Protein AF-A0A924ZMM8-F1 (afdb_monomer_lite)

Foldseek 3Di:
DVVVVVVVVVVVVVVVVVVCVVCPPVVVVVCVVCVVVVVVVVVVCPVVVVVVVVVVLVVVLLVLLPDLADDPVVLLVVLVSLVVNVVSCVVVVVCVPDPPDPVSVVLNVLSVLLVVLVVLLVVLVVVLPPPPDDPVVSVVSVVVSVVSVVVNVVSRVVSSVCSVVVSPD

Structure (mmCIF, N/CA/C/O backbone):
data_AF-A0A924ZMM8-F1
#
_entry.id   AF-A0A924ZMM8-F1
#
loop_
_atom_site.group_PDB
_atom_site.id
_atom_site.type_symbol
_atom_site.label_atom_id
_atom_site.label_alt_id
_atom_site.label_comp_id
_atom_site.label_asym_id
_atom_site.label_entity_id
_atom_site.label_seq_id
_atom_site.pdbx_PDB_ins_code
_atom_site.Cartn_x
_atom_site.Cartn_y
_atom_site.Cartn_z
_atom_site.occupancy
_atom_site.B_iso_or_equiv
_atom_site.auth_seq_id
_atom_site.auth_comp_id
_atom_site.auth_asym_id
_atom_site.auth_atom_id
_atom_site.pdbx_PDB_model_num
ATOM 1 N N . ILE A 1 1 ? 51.280 1.801 23.797 1.00 56.69 1 ILE A N 1
ATOM 2 C CA . ILE A 1 1 ? 49.924 1.900 23.185 1.00 56.69 1 ILE A CA 1
ATOM 3 C C . ILE A 1 1 ? 49.983 2.231 21.682 1.00 56.69 1 ILE A C 1
ATOM 5 O O . ILE A 1 1 ? 49.372 1.510 20.898 1.00 56.69 1 ILE A O 1
ATOM 9 N N . GLN A 1 2 ? 50.767 3.227 21.239 1.00 58.94 2 GLN A N 1
ATOM 10 C CA . GLN A 1 2 ? 50.905 3.587 19.809 1.00 58.94 2 GLN A CA 1
ATOM 11 C C . GLN A 1 2 ? 51.400 2.441 18.897 1.00 58.94 2 GLN A C 1
ATOM 13 O O . GLN A 1 2 ? 50.917 2.297 17.775 1.00 58.94 2 GLN A O 1
ATOM 18 N N . SER A 1 3 ? 52.296 1.569 19.378 1.00 68.38 3 SER A N 1
ATOM 19 C CA . SER A 1 3 ? 52.819 0.443 18.582 1.00 68.38 3 SER A CA 1
ATOM 20 C C . SER A 1 3 ? 51.770 -0.635 18.278 1.00 68.38 3 SER A C 1
ATOM 22 O O . SER A 1 3 ? 51.784 -1.216 17.194 1.00 68.38 3 SER A O 1
ATOM 24 N N . TYR A 1 4 ? 50.830 -0.875 19.197 1.00 74.94 4 TYR A N 1
ATOM 25 C CA . TYR A 1 4 ? 49.756 -1.858 19.033 1.00 74.94 4 TYR A CA 1
ATOM 26 C C . TYR A 1 4 ? 48.690 -1.369 18.045 1.00 74.94 4 TYR A C 1
ATOM 28 O O . TYR A 1 4 ? 48.324 -2.095 17.123 1.00 74.94 4 TYR A O 1
ATOM 36 N N . SER A 1 5 ? 48.280 -0.100 18.160 1.00 73.88 5 SER A N 1
ATOM 37 C CA . SER A 1 5 ? 47.365 0.548 17.206 1.00 73.88 5 SER A CA 1
ATOM 38 C C . SER A 1 5 ? 47.931 0.546 15.777 1.00 73.88 5 SER A C 1
ATOM 40 O O . SER A 1 5 ? 47.228 0.225 14.819 1.00 73.88 5 SER A O 1
ATOM 42 N N . CYS A 1 6 ? 49.235 0.801 15.626 1.00 82.50 6 CYS A N 1
ATOM 43 C CA . CYS A 1 6 ? 49.898 0.776 14.323 1.00 82.50 6 CYS A CA 1
ATOM 44 C C . CYS A 1 6 ? 49.964 -0.644 13.718 1.00 82.50 6 CYS A C 1
ATOM 46 O O . CYS A 1 6 ? 49.761 -0.819 12.515 1.00 82.50 6 CYS A O 1
ATOM 48 N N . ARG A 1 7 ? 50.169 -1.683 14.545 1.00 84.44 7 ARG A N 1
ATOM 49 C CA . ARG A 1 7 ? 50.099 -3.090 14.098 1.00 84.44 7 ARG A CA 1
ATOM 50 C C . ARG A 1 7 ? 48.685 -3.495 13.676 1.00 84.44 7 ARG A C 1
ATOM 52 O O . ARG A 1 7 ? 48.546 -4.170 12.659 1.00 84.44 7 ARG A O 1
ATOM 59 N N . LEU A 1 8 ? 47.657 -3.060 14.409 1.00 81.56 8 LEU A N 1
ATOM 60 C CA . LEU A 1 8 ? 46.257 -3.315 14.055 1.00 81.56 8 LEU A CA 1
ATOM 61 C C . LEU A 1 8 ? 45.886 -2.674 12.714 1.00 81.56 8 LEU A C 1
ATOM 63 O O . LEU A 1 8 ? 45.370 -3.375 11.851 1.00 81.56 8 LEU A O 1
ATOM 67 N N . LYS A 1 9 ? 46.250 -1.405 12.487 1.00 86.06 9 LYS A N 1
ATOM 68 C CA . LYS A 1 9 ? 46.010 -0.727 11.199 1.00 86.06 9 LYS A CA 1
ATOM 69 C C . LYS A 1 9 ? 46.677 -1.440 10.021 1.00 86.06 9 LYS A C 1
ATOM 71 O O . LYS A 1 9 ? 46.053 -1.626 8.981 1.00 86.06 9 LYS A O 1
ATOM 76 N N . LYS A 1 10 ? 47.922 -1.903 10.192 1.00 85.94 10 LYS A N 1
ATOM 77 C CA . LYS A 1 10 ? 48.623 -2.680 9.154 1.00 85.94 10 LYS A CA 1
ATOM 78 C C . LYS A 1 10 ? 47.938 -4.018 8.864 1.00 85.94 10 LYS A C 1
ATOM 80 O O . LYS A 1 10 ? 47.900 -4.446 7.712 1.00 85.94 10 LYS A O 1
ATOM 85 N N . ARG A 1 11 ? 47.401 -4.684 9.892 1.00 86.00 11 ARG A N 1
ATOM 86 C CA . ARG A 1 11 ? 46.661 -5.944 9.737 1.00 86.00 11 ARG A CA 1
ATOM 87 C C . ARG A 1 11 ? 45.321 -5.722 9.039 1.00 86.00 11 ARG A C 1
ATOM 89 O O . ARG A 1 11 ? 45.008 -6.452 8.107 1.00 86.00 11 ARG A O 1
ATOM 96 N N . GLU A 1 12 ? 44.596 -4.678 9.423 1.00 85.31 12 GLU A N 1
ATOM 97 C CA . GLU A 1 12 ? 43.337 -4.276 8.795 1.00 85.31 12 GLU A CA 1
ATOM 98 C C . GLU A 1 12 ? 43.533 -3.926 7.313 1.00 85.31 12 GLU A C 1
ATOM 100 O O . GLU A 1 12 ? 42.799 -4.419 6.463 1.00 85.31 12 GLU A O 1
ATOM 105 N N . GLU A 1 13 ? 44.568 -3.157 6.958 1.00 87.06 13 GLU A N 1
ATOM 106 C CA . GLU A 1 13 ? 44.881 -2.866 5.552 1.00 87.06 13 GLU A CA 1
ATOM 107 C C . GLU A 1 13 ? 45.242 -4.114 4.746 1.00 87.06 13 GLU A C 1
ATOM 109 O O . GLU A 1 13 ? 44.874 -4.207 3.571 1.00 87.06 13 GLU A O 1
ATOM 114 N N . LYS A 1 14 ? 45.952 -5.068 5.357 1.00 85.75 14 LYS A N 1
ATOM 115 C CA . LYS A 1 14 ? 46.295 -6.338 4.714 1.00 85.75 14 LYS A CA 1
ATOM 116 C C . LYS A 1 14 ? 45.039 -7.164 4.448 1.00 85.75 14 LYS A C 1
ATOM 118 O O . LYS A 1 14 ? 44.806 -7.541 3.305 1.00 85.75 14 LYS A O 1
ATOM 123 N N . GLU A 1 15 ? 44.185 -7.347 5.451 1.00 80.06 15 GLU A N 1
ATOM 124 C CA . GLU A 1 15 ? 42.933 -8.095 5.292 1.00 80.06 15 GLU A CA 1
ATOM 125 C C . GLU A 1 15 ? 41.957 -7.396 4.342 1.00 80.06 15 GLU A C 1
ATOM 127 O O . GLU A 1 15 ? 41.280 -8.057 3.558 1.00 80.06 15 GLU A O 1
ATOM 132 N N . ARG A 1 16 ? 41.940 -6.059 4.310 1.00 77.62 16 ARG A N 1
ATOM 133 C CA . ARG A 1 16 ? 41.152 -5.295 3.336 1.00 77.62 16 ARG A CA 1
ATOM 134 C C . ARG A 1 16 ? 41.669 -5.511 1.912 1.00 77.62 16 ARG A C 1
ATOM 136 O O . ARG A 1 16 ? 40.873 -5.748 1.004 1.00 77.62 16 ARG A O 1
ATOM 143 N N . LYS A 1 17 ? 42.990 -5.472 1.699 1.00 77.25 17 LYS A N 1
ATOM 144 C CA . LYS A 1 17 ? 43.613 -5.790 0.400 1.00 77.25 17 LYS A CA 1
ATOM 145 C C . LYS A 1 17 ? 43.343 -7.236 -0.014 1.00 77.25 17 LYS A C 1
ATOM 147 O O . LYS A 1 17 ? 43.041 -7.462 -1.183 1.00 77.25 17 LYS A O 1
ATOM 152 N N . ASP A 1 18 ? 43.370 -8.180 0.920 1.00 74.12 18 ASP A N 1
ATOM 153 C CA . ASP A 1 18 ? 43.082 -9.594 0.662 1.00 74.12 18 ASP A CA 1
ATOM 154 C C . ASP A 1 18 ? 41.594 -9.830 0.349 1.00 74.12 18 ASP A C 1
ATOM 156 O O . ASP A 1 18 ? 41.251 -10.504 -0.624 1.00 74.12 18 ASP A O 1
ATOM 160 N N . PHE A 1 19 ? 40.683 -9.178 1.076 1.00 70.88 19 PHE A N 1
ATOM 161 C CA . PHE A 1 19 ? 39.250 -9.200 0.784 1.00 70.88 19 PHE A CA 1
ATOM 162 C C . PHE A 1 19 ? 38.962 -8.657 -0.620 1.00 70.88 19 PHE A C 1
ATOM 164 O O . PHE A 1 19 ? 38.242 -9.291 -1.399 1.00 70.88 19 PHE A O 1
ATOM 171 N N . PHE A 1 20 ? 39.567 -7.522 -0.988 1.00 61.00 20 PHE A N 1
ATOM 172 C CA . PHE A 1 20 ? 39.427 -6.945 -2.325 1.00 61.00 20 PHE A CA 1
ATOM 173 C C . PHE A 1 20 ? 40.190 -7.727 -3.405 1.00 61.00 20 PHE A C 1
ATOM 175 O O . PHE A 1 20 ? 39.753 -7.745 -4.551 1.00 61.00 20 PHE A O 1
ATOM 182 N N . SER A 1 21 ? 41.267 -8.451 -3.101 1.00 64.69 21 SER A N 1
ATOM 183 C CA . SER A 1 21 ? 41.952 -9.287 -4.100 1.00 64.69 21 SER A CA 1
ATOM 184 C C . SER A 1 21 ? 41.118 -10.524 -4.474 1.00 64.69 21 SER A C 1
ATOM 186 O O . SER A 1 21 ? 41.016 -10.871 -5.659 1.00 64.69 21 SER A O 1
ATOM 188 N N . ILE A 1 22 ? 40.427 -11.117 -3.493 1.00 63.00 22 ILE A N 1
ATOM 189 C CA . ILE A 1 22 ? 39.512 -12.257 -3.662 1.00 63.00 22 ILE A CA 1
ATOM 190 C C . ILE A 1 22 ? 38.206 -11.824 -4.345 1.00 63.00 22 ILE A C 1
ATOM 192 O O . ILE A 1 22 ? 37.723 -12.498 -5.267 1.00 63.00 22 ILE A O 1
ATOM 196 N N . THR A 1 23 ? 37.636 -10.689 -3.930 1.00 60.16 23 THR A N 1
ATOM 197 C CA . THR A 1 23 ? 36.350 -10.199 -4.450 1.00 60.16 23 THR A CA 1
ATOM 198 C C . THR A 1 23 ? 36.453 -9.500 -5.797 1.00 60.16 23 THR A C 1
ATOM 200 O O . THR A 1 23 ? 35.436 -9.418 -6.468 1.00 60.16 23 THR A O 1
ATOM 203 N N . ASN A 1 24 ? 37.618 -9.045 -6.266 1.00 68.25 24 ASN A N 1
ATOM 204 C CA . ASN A 1 24 ? 37.654 -8.229 -7.486 1.00 68.25 24 ASN A CA 1
ATOM 205 C C . ASN A 1 24 ? 37.896 -9.069 -8.755 1.00 68.25 24 ASN A C 1
ATOM 207 O O . ASN A 1 24 ? 37.100 -9.019 -9.683 1.00 68.25 24 ASN A O 1
ATOM 211 N N . LYS A 1 25 ? 38.893 -9.965 -8.826 1.00 68.19 25 LYS A N 1
ATOM 212 C CA . LYS A 1 25 ? 39.188 -10.668 -10.102 1.00 68.19 25 LYS A CA 1
ATOM 213 C C . LYS A 1 25 ? 38.227 -11.816 -10.428 1.00 68.19 25 LYS A C 1
ATOM 215 O O . LYS A 1 25 ? 37.728 -11.910 -11.553 1.00 68.19 25 LYS A O 1
ATOM 220 N N . ARG A 1 26 ? 37.941 -12.699 -9.465 1.00 72.00 26 ARG A N 1
ATOM 221 C CA . ARG A 1 26 ? 37.080 -13.879 -9.689 1.00 72.00 26 ARG A CA 1
ATOM 222 C C . ARG A 1 26 ? 35.616 -13.481 -9.869 1.00 72.00 26 ARG A C 1
ATOM 224 O O . ARG A 1 26 ? 34.935 -14.030 -10.734 1.00 72.00 26 ARG A O 1
ATOM 231 N N . PHE A 1 27 ? 35.145 -12.515 -9.084 1.00 68.75 27 PHE A N 1
ATOM 232 C CA . PHE A 1 27 ? 33.798 -11.965 -9.202 1.00 68.75 27 PHE A CA 1
ATOM 233 C C . PHE A 1 27 ? 33.628 -11.168 -10.496 1.00 68.75 27 PHE A C 1
ATOM 235 O O . PHE A 1 27 ? 32.670 -11.439 -11.213 1.00 68.75 27 PHE A O 1
ATOM 242 N N . ILE A 1 28 ? 34.576 -10.289 -10.868 1.00 69.19 28 ILE A N 1
ATOM 243 C CA . ILE A 1 28 ? 34.533 -9.590 -12.166 1.00 69.19 28 ILE A CA 1
ATOM 244 C C . ILE A 1 28 ? 34.539 -10.597 -13.312 1.00 69.19 28 ILE A C 1
ATOM 246 O O . ILE A 1 28 ? 33.770 -10.434 -14.253 1.00 69.19 28 ILE A O 1
ATOM 250 N N . LYS A 1 29 ? 35.350 -11.663 -13.251 1.00 75.56 29 LYS A N 1
ATOM 251 C CA . LYS A 1 29 ? 35.351 -12.711 -14.285 1.00 75.56 29 LYS A CA 1
ATOM 252 C C . LYS A 1 29 ? 33.987 -13.403 -14.383 1.00 75.56 29 LYS A C 1
ATOM 254 O O . LYS A 1 29 ? 33.467 -13.549 -15.487 1.00 75.56 29 LYS A O 1
ATOM 259 N N . LYS A 1 30 ? 33.366 -13.753 -13.249 1.00 76.31 30 LYS A N 1
ATOM 260 C CA . LYS A 1 30 ? 31.997 -14.304 -13.212 1.00 76.31 30 LYS A CA 1
ATOM 261 C C . LYS A 1 30 ? 30.962 -13.308 -13.754 1.00 76.31 30 LYS A C 1
ATOM 263 O O . LYS A 1 30 ? 30.107 -13.698 -14.542 1.00 76.31 30 LYS A O 1
ATOM 268 N N . LEU A 1 31 ? 31.057 -12.029 -13.394 1.00 70.56 31 LEU A N 1
ATOM 269 C CA . LEU A 1 31 ? 30.191 -10.958 -13.893 1.00 70.56 31 LEU A CA 1
ATOM 270 C C . LEU A 1 31 ? 30.340 -10.774 -15.402 1.00 70.56 31 LEU A C 1
ATOM 272 O O . LEU A 1 31 ? 29.339 -10.801 -16.108 1.00 70.56 31 LEU A O 1
ATOM 276 N N . LYS A 1 32 ? 31.572 -10.679 -15.913 1.00 72.88 32 LYS A N 1
ATOM 277 C CA . LYS A 1 32 ? 31.870 -10.580 -17.348 1.00 72.88 32 LYS A CA 1
ATOM 278 C C . LYS A 1 32 ? 31.372 -11.798 -18.125 1.00 72.88 32 LYS A C 1
ATOM 280 O O . LYS A 1 32 ? 30.893 -11.633 -19.235 1.00 72.88 32 LYS A O 1
ATOM 285 N N . GLN A 1 33 ? 31.414 -13.000 -17.547 1.00 81.75 33 GLN A N 1
ATOM 286 C CA . GLN A 1 33 ? 30.840 -14.203 -18.168 1.00 81.75 33 GLN A CA 1
ATOM 287 C C . GLN A 1 33 ? 29.305 -14.198 -18.180 1.00 81.75 33 GLN A C 1
ATOM 289 O O . GLN A 1 33 ? 28.688 -14.665 -19.135 1.00 81.75 33 GLN A O 1
ATOM 294 N N . LYS A 1 34 ? 28.667 -13.673 -17.128 1.00 78.19 34 LYS A N 1
ATOM 295 C CA . LYS A 1 34 ? 27.200 -13.579 -17.040 1.00 78.19 34 LYS A CA 1
ATOM 296 C C . LYS A 1 34 ? 26.637 -12.382 -17.814 1.00 78.19 34 LYS A C 1
ATOM 298 O O . LYS A 1 34 ? 25.485 -12.428 -18.237 1.00 78.19 34 LYS A O 1
ATOM 303 N N . TYR A 1 35 ? 27.437 -11.347 -18.050 1.00 75.75 35 TYR A N 1
ATOM 304 C CA . TYR A 1 35 ? 27.034 -10.116 -18.726 1.00 75.75 35 TYR A CA 1
ATOM 305 C C . TYR A 1 35 ? 26.469 -10.343 -20.144 1.00 75.75 35 TYR A C 1
ATOM 307 O O . TYR A 1 35 ? 25.378 -9.842 -20.405 1.00 75.75 35 TYR A O 1
ATOM 315 N N . PRO A 1 36 ? 27.074 -11.157 -21.037 1.00 77.00 36 PRO A N 1
ATOM 316 C CA . PRO A 1 36 ? 26.493 -11.480 -22.343 1.00 77.00 36 PRO A CA 1
ATOM 317 C C . PRO A 1 36 ? 25.129 -12.162 -22.246 1.00 77.00 36 PRO A C 1
ATOM 319 O O . PRO A 1 36 ? 24.241 -11.880 -23.046 1.00 77.00 36 PRO A O 1
ATOM 322 N N . ILE A 1 37 ? 24.940 -13.038 -21.252 1.00 79.56 37 ILE A N 1
ATOM 323 C CA . ILE A 1 37 ? 23.668 -13.730 -21.012 1.00 79.56 37 ILE A CA 1
ATOM 324 C C . ILE A 1 37 ? 22.608 -12.701 -20.611 1.00 79.56 37 ILE A C 1
ATOM 326 O O . ILE A 1 37 ? 21.541 -12.646 -21.223 1.00 79.56 37 ILE A O 1
ATOM 330 N N . ILE A 1 38 ? 22.933 -11.834 -19.650 1.00 73.06 38 ILE A N 1
ATOM 331 C CA . ILE A 1 38 ? 22.060 -10.752 -19.180 1.00 73.06 38 ILE A CA 1
ATOM 332 C C . ILE A 1 38 ? 21.725 -9.792 -20.331 1.00 73.06 38 ILE A C 1
ATOM 334 O O . ILE A 1 38 ? 20.550 -9.550 -20.588 1.00 73.06 38 ILE A O 1
ATOM 338 N N . ILE A 1 39 ? 22.717 -9.322 -21.095 1.00 70.62 39 ILE A N 1
ATOM 339 C CA . ILE A 1 39 ? 22.528 -8.471 -22.283 1.00 70.62 39 ILE A CA 1
ATOM 340 C C . ILE A 1 39 ? 21.640 -9.161 -23.316 1.00 70.62 39 ILE A C 1
ATOM 342 O O . ILE A 1 39 ? 20.787 -8.507 -23.906 1.00 70.62 39 ILE A O 1
ATOM 346 N N . ARG A 1 40 ? 21.792 -10.470 -23.547 1.00 70.81 40 ARG A N 1
ATOM 347 C CA . ARG A 1 40 ? 20.954 -11.215 -24.496 1.00 70.81 40 ARG A CA 1
ATOM 348 C C . ARG A 1 40 ? 19.507 -11.280 -24.018 1.00 70.81 40 ARG A C 1
ATOM 350 O O . ARG A 1 40 ? 18.613 -11.092 -24.837 1.00 70.81 40 ARG A O 1
ATOM 357 N N . PHE A 1 41 ? 19.2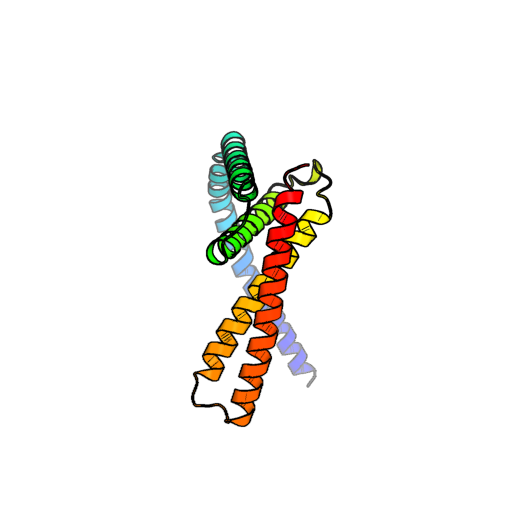67 -11.480 -22.720 1.00 64.38 41 PHE A N 1
ATOM 358 C CA . PHE A 1 41 ? 17.928 -11.413 -22.121 1.00 64.38 41 PHE A CA 1
ATOM 359 C C . PHE A 1 41 ? 17.330 -10.002 -22.193 1.00 64.38 41 PHE A C 1
ATOM 361 O O . PHE A 1 41 ? 16.177 -9.845 -22.602 1.00 64.38 41 PHE A O 1
ATOM 368 N N . LEU A 1 42 ? 18.123 -8.973 -21.893 1.00 62.12 42 LEU A N 1
ATOM 369 C CA . LEU A 1 42 ? 17.717 -7.572 -22.005 1.00 62.12 42 LEU A CA 1
ATOM 370 C C . LEU A 1 42 ? 17.407 -7.199 -23.466 1.00 62.12 42 LEU A C 1
ATOM 372 O O . LEU A 1 42 ? 16.325 -6.691 -23.739 1.00 62.12 42 LEU A O 1
ATOM 376 N N . LYS A 1 43 ? 18.254 -7.585 -24.431 1.00 64.50 43 LYS A N 1
ATOM 377 C CA . LYS A 1 43 ? 18.010 -7.434 -25.882 1.00 64.50 43 LYS A CA 1
ATOM 378 C C . LYS A 1 43 ? 16.778 -8.214 -26.361 1.00 64.50 43 LYS A C 1
ATOM 380 O O . LYS A 1 43 ? 16.063 -7.748 -27.248 1.00 64.50 43 LYS A O 1
ATOM 385 N N . LYS A 1 44 ? 16.485 -9.388 -25.778 1.00 60.81 44 LYS A N 1
ATOM 386 C CA . LYS A 1 44 ? 15.266 -10.178 -26.079 1.00 60.81 44 LYS A CA 1
ATOM 387 C C . LYS A 1 44 ? 13.991 -9.450 -25.641 1.00 60.81 44 LYS A C 1
ATOM 389 O O . LYS A 1 44 ? 12.904 -9.718 -26.172 1.00 60.81 44 LYS A O 1
ATOM 394 N N . THR A 1 45 ? 14.118 -8.500 -24.721 1.00 60.44 45 THR A N 1
ATOM 395 C CA . THR A 1 45 ? 13.063 -7.567 -24.331 1.00 60.44 45 THR A CA 1
ATOM 396 C C . THR A 1 45 ? 12.989 -6.455 -25.378 1.00 60.44 45 THR A C 1
ATOM 398 O O . THR A 1 45 ? 13.356 -5.314 -25.141 1.00 60.44 45 THR A O 1
ATOM 401 N N . ARG A 1 46 ? 12.539 -6.808 -26.594 1.00 62.56 46 ARG A N 1
ATOM 402 C CA . ARG A 1 46 ? 12.322 -5.846 -27.690 1.00 62.56 46 ARG A CA 1
ATOM 403 C C . ARG A 1 46 ? 11.490 -4.665 -27.176 1.00 62.56 46 ARG A C 1
ATOM 405 O O . ARG A 1 46 ? 10.516 -4.898 -26.460 1.00 62.56 46 ARG A O 1
ATOM 412 N N . ALA A 1 47 ? 11.770 -3.443 -27.632 1.00 67.06 47 ALA A N 1
ATOM 413 C CA . ALA A 1 47 ? 10.965 -2.250 -27.329 1.00 67.06 47 ALA A CA 1
ATOM 414 C C . ALA A 1 47 ? 9.450 -2.492 -27.526 1.00 67.06 47 ALA A C 1
ATOM 416 O O . ALA A 1 47 ? 8.631 -2.078 -26.716 1.00 67.06 47 ALA A O 1
ATOM 417 N N . LYS A 1 48 ? 9.063 -3.313 -28.517 1.00 70.06 48 LYS A N 1
ATOM 418 C CA . LYS A 1 48 ? 7.672 -3.757 -28.743 1.00 70.06 48 LYS A CA 1
ATOM 419 C C . LYS A 1 48 ? 7.051 -4.548 -27.575 1.00 70.06 48 LYS A C 1
ATOM 421 O O . LYS A 1 48 ? 5.833 -4.530 -27.410 1.00 70.06 48 LYS A O 1
ATOM 426 N N . LYS A 1 49 ? 7.829 -5.311 -26.800 1.00 73.50 49 LYS A N 1
ATOM 427 C CA . LYS A 1 49 ? 7.355 -5.995 -25.579 1.00 73.50 49 LYS A CA 1
ATOM 428 C C . LYS A 1 49 ? 7.233 -5.010 -24.414 1.00 73.50 49 LYS A C 1
ATOM 430 O O . LYS A 1 49 ? 6.215 -5.048 -23.731 1.00 73.50 49 LYS A O 1
ATOM 435 N N . ALA A 1 50 ? 8.201 -4.106 -24.252 1.00 70.50 50 ALA A N 1
ATOM 436 C CA . ALA A 1 50 ? 8.140 -3.037 -23.253 1.00 70.50 50 ALA A CA 1
ATOM 437 C C . ALA A 1 50 ? 6.925 -2.117 -23.485 1.00 70.50 50 ALA A C 1
ATOM 439 O O . ALA A 1 50 ? 6.099 -1.957 -22.592 1.00 70.50 50 ALA A O 1
ATOM 440 N N . ASN A 1 51 ? 6.712 -1.646 -24.717 1.00 72.75 51 ASN A N 1
ATOM 441 C CA . ASN A 1 51 ? 5.559 -0.815 -25.083 1.00 72.75 51 ASN A CA 1
ATOM 442 C C . ASN A 1 51 ? 4.224 -1.550 -24.906 1.00 72.75 51 ASN A C 1
ATOM 444 O O . ASN A 1 51 ? 3.251 -0.966 -24.438 1.00 72.75 51 ASN A O 1
ATOM 448 N N . ARG A 1 52 ? 4.160 -2.855 -25.215 1.00 80.50 52 ARG A N 1
ATOM 449 C CA . ARG A 1 52 ? 2.961 -3.667 -24.935 1.00 80.50 52 ARG A CA 1
ATOM 450 C C . ARG A 1 52 ? 2.660 -3.756 -23.440 1.00 80.50 52 ARG A C 1
ATOM 452 O O . ARG A 1 52 ? 1.497 -3.660 -23.057 1.00 80.50 52 ARG A O 1
ATOM 459 N N . TYR A 1 53 ? 3.686 -3.921 -22.612 1.00 77.88 53 TYR A N 1
ATOM 460 C CA . TYR A 1 53 ? 3.545 -3.932 -21.159 1.00 77.88 53 TYR A CA 1
ATOM 461 C C . TYR A 1 53 ? 3.088 -2.568 -20.620 1.00 77.88 53 TYR A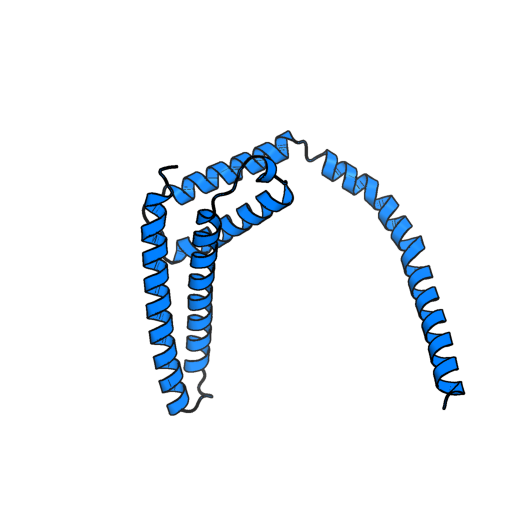 C 1
ATOM 463 O O . TYR A 1 53 ? 2.116 -2.512 -19.867 1.00 77.88 53 TYR A O 1
ATOM 471 N N . LEU A 1 54 ? 3.698 -1.470 -21.076 1.00 72.19 54 LEU A N 1
ATOM 472 C CA . LEU A 1 54 ? 3.289 -0.109 -20.711 1.00 72.19 54 LEU A CA 1
ATOM 473 C C . LEU A 1 54 ? 1.837 0.177 -21.122 1.00 72.19 54 LEU A C 1
ATOM 475 O O . LEU A 1 54 ? 1.043 0.628 -20.301 1.00 72.19 54 LEU A O 1
ATOM 479 N N . ASN A 1 55 ? 1.441 -0.190 -22.344 1.00 77.56 55 ASN A N 1
ATOM 480 C CA . ASN A 1 55 ? 0.059 -0.047 -22.811 1.00 77.56 55 ASN A CA 1
ATOM 481 C C . ASN A 1 55 ? -0.930 -0.871 -21.979 1.00 77.56 55 ASN A C 1
ATOM 483 O O . ASN A 1 55 ? -2.038 -0.406 -21.702 1.00 77.56 55 ASN A O 1
ATOM 487 N N . LYS A 1 56 ? -0.544 -2.083 -21.559 1.00 80.19 56 LYS A N 1
ATOM 488 C CA . LYS A 1 56 ? -1.356 -2.910 -20.660 1.00 80.19 56 LYS A CA 1
ATOM 489 C C . LYS A 1 56 ? -1.569 -2.204 -19.318 1.00 80.19 56 LYS A C 1
ATOM 491 O O . LYS A 1 56 ? -2.714 -2.074 -18.890 1.00 80.19 56 LYS A O 1
ATOM 496 N N . ILE A 1 57 ? -0.504 -1.679 -18.712 1.00 71.12 57 ILE A N 1
ATOM 497 C CA . ILE A 1 57 ? -0.577 -0.927 -17.450 1.00 71.12 57 ILE A CA 1
ATOM 498 C C . ILE A 1 57 ? -1.466 0.313 -17.590 1.00 71.12 57 ILE A C 1
ATOM 500 O O . ILE A 1 57 ? -2.324 0.551 -16.740 1.00 71.12 57 ILE A O 1
ATOM 504 N N . THR A 1 58 ? -1.311 1.086 -18.666 1.00 69.81 58 THR A N 1
ATOM 505 C CA . THR A 1 58 ? -2.121 2.289 -18.909 1.00 69.81 58 THR A CA 1
ATOM 506 C C . THR A 1 58 ? -3.606 1.950 -19.061 1.00 69.81 58 THR A C 1
ATOM 508 O O . THR A 1 58 ? -4.457 2.632 -18.486 1.00 69.81 58 THR A O 1
ATOM 511 N N . LYS A 1 59 ? -3.943 0.870 -19.778 1.00 74.94 59 LYS A N 1
ATOM 512 C CA . LYS A 1 59 ? -5.332 0.396 -19.911 1.00 74.94 59 LYS A CA 1
ATOM 513 C C . LYS A 1 59 ? -5.910 -0.070 -18.576 1.00 74.94 59 LYS A C 1
ATOM 515 O O . LYS A 1 59 ? -7.052 0.254 -18.258 1.00 74.94 59 LYS A O 1
ATOM 520 N N . GLU A 1 60 ? -5.132 -0.804 -17.786 1.00 72.50 60 GLU A N 1
ATOM 521 C CA . GLU A 1 60 ? -5.547 -1.232 -16.448 1.00 72.50 60 GLU A CA 1
ATOM 522 C C . GLU A 1 60 ? -5.785 -0.036 -15.524 1.00 72.50 60 GLU A C 1
ATOM 524 O O . GLU A 1 60 ? -6.792 -0.009 -14.819 1.00 72.50 60 GLU A O 1
ATOM 529 N N . LYS A 1 61 ? -4.929 0.990 -15.582 1.00 66.12 61 LYS A N 1
ATOM 530 C CA . LYS A 1 61 ? -5.117 2.242 -14.843 1.00 66.12 61 LYS A CA 1
ATOM 531 C C . LYS A 1 61 ? -6.446 2.915 -15.198 1.00 66.12 61 LYS A C 1
ATOM 533 O O . LYS A 1 61 ? -7.216 3.213 -14.288 1.00 66.12 61 LYS A O 1
ATOM 538 N N . LYS A 1 62 ? -6.743 3.094 -16.492 1.00 66.88 62 LYS A N 1
ATOM 539 C CA . LYS A 1 62 ? -8.010 3.695 -16.952 1.00 66.88 62 LYS A CA 1
ATOM 540 C C . LYS A 1 62 ? -9.231 2.923 -16.434 1.00 66.88 62 LYS A C 1
ATOM 542 O O . LYS A 1 62 ? -10.139 3.533 -15.888 1.00 66.88 62 LYS A O 1
ATOM 547 N N . LYS A 1 63 ? -9.205 1.584 -16.497 1.00 68.88 63 LYS A N 1
ATOM 548 C CA . LYS A 1 63 ? -10.289 0.716 -15.988 1.00 68.88 63 LYS A CA 1
ATOM 549 C C . LYS A 1 63 ? -10.526 0.810 -14.481 1.00 68.88 63 LYS A C 1
ATOM 551 O O . LYS A 1 63 ? -11.604 0.466 -14.004 1.00 68.88 63 LYS A O 1
ATOM 556 N N . ILE A 1 64 ? -9.492 1.137 -13.712 1.00 62.34 64 ILE A N 1
ATOM 557 C CA . ILE A 1 64 ? -9.609 1.231 -12.256 1.00 62.34 64 ILE A CA 1
ATOM 558 C C . ILE A 1 64 ? -10.129 2.611 -11.859 1.00 62.34 64 ILE A C 1
ATOM 560 O O . ILE A 1 64 ? -10.954 2.694 -10.958 1.00 62.34 64 ILE A O 1
ATOM 564 N N . ILE A 1 65 ? -9.676 3.654 -12.556 1.00 62.75 65 ILE A N 1
ATOM 565 C CA . ILE A 1 65 ? -10.099 5.042 -12.343 1.00 62.75 65 ILE A CA 1
ATOM 566 C C . ILE A 1 65 ? -11.553 5.264 -12.799 1.00 62.75 65 ILE A C 1
ATOM 568 O O . ILE A 1 65 ? -12.271 6.017 -12.161 1.00 62.75 65 ILE A O 1
ATOM 572 N N . SER A 1 66 ? -12.033 4.546 -13.821 1.00 61.06 66 SER A N 1
ATOM 573 C CA . SER A 1 66 ? -13.414 4.646 -14.325 1.00 61.06 66 SER A CA 1
ATOM 574 C C . SER A 1 66 ? -14.488 4.024 -13.413 1.00 61.06 66 SER A C 1
ATOM 576 O O . SER A 1 66 ? -15.583 3.720 -13.880 1.00 61.06 66 SER A O 1
ATOM 578 N N . LYS A 1 67 ? -14.177 3.722 -12.147 1.00 63.12 67 LYS A N 1
ATOM 579 C CA . LYS A 1 67 ? -15.149 3.188 -11.183 1.00 63.12 67 LYS A CA 1
ATOM 580 C C . LYS A 1 67 ? -15.588 4.304 -10.242 1.00 63.12 67 LYS A C 1
ATOM 582 O O . LYS A 1 67 ? -14.758 4.848 -9.526 1.00 63.12 67 LYS A O 1
ATOM 587 N N . ASN A 1 68 ? -16.894 4.564 -10.201 1.00 58.69 68 ASN A N 1
ATOM 588 C CA . ASN A 1 68 ? -17.506 5.697 -9.492 1.00 58.69 68 ASN A CA 1
ATOM 589 C C . ASN A 1 68 ? -17.240 5.733 -7.973 1.00 58.69 68 ASN A C 1
ATOM 591 O O . ASN A 1 68 ? -17.308 6.798 -7.377 1.00 58.69 68 ASN A O 1
ATOM 595 N N . ALA A 1 69 ? -16.930 4.594 -7.339 1.00 67.44 69 ALA A N 1
ATOM 596 C CA . ALA A 1 69 ? -16.498 4.537 -5.941 1.00 67.44 69 ALA A CA 1
ATOM 597 C C . ALA A 1 69 ? -15.722 3.242 -5.653 1.00 67.44 69 ALA A C 1
ATOM 599 O O . ALA A 1 69 ? -16.105 2.159 -6.117 1.00 67.44 69 ALA A O 1
ATOM 600 N N . PHE A 1 70 ? -14.656 3.311 -4.847 1.00 70.56 70 PHE A N 1
ATOM 601 C CA . PHE A 1 70 ? -13.979 2.103 -4.375 1.00 70.56 70 PHE A CA 1
ATOM 602 C C . PHE A 1 70 ? -14.631 1.563 -3.111 1.00 70.56 70 PHE A C 1
ATOM 604 O O . PHE A 1 70 ? -14.871 2.292 -2.153 1.00 70.56 70 PHE A O 1
ATOM 611 N N . LYS A 1 71 ? -14.798 0.239 -3.047 1.00 75.94 71 LYS A N 1
ATOM 612 C CA . LYS A 1 71 ? -15.005 -0.453 -1.767 1.00 75.94 71 LYS A CA 1
ATOM 613 C C . LYS A 1 71 ? -13.692 -0.474 -0.972 1.00 75.94 71 LYS A C 1
ATOM 615 O O . LYS A 1 71 ? -12.611 -0.568 -1.556 1.00 75.94 71 LYS A O 1
ATOM 620 N N . LYS A 1 72 ? -13.767 -0.529 0.362 1.00 70.75 72 LYS A N 1
ATOM 621 C CA . LYS A 1 72 ? -12.599 -0.580 1.274 1.00 70.75 72 LYS A CA 1
ATOM 622 C C . LYS A 1 72 ? -11.589 -1.691 0.910 1.00 70.75 72 LYS A C 1
ATOM 624 O O . LYS A 1 72 ? -10.384 -1.472 0.889 1.00 70.75 72 LYS A O 1
ATOM 629 N N . LYS A 1 73 ? -12.073 -2.864 0.474 1.00 72.31 73 LYS A N 1
ATOM 630 C CA . LYS A 1 73 ? -11.227 -3.974 -0.028 1.00 72.31 73 LYS A CA 1
ATOM 631 C C . LYS A 1 73 ? -10.508 -3.663 -1.354 1.00 72.31 73 LYS A C 1
ATOM 633 O O . LYS A 1 73 ? -9.443 -4.209 -1.626 1.00 72.31 73 LYS A O 1
ATOM 638 N N . GLN A 1 74 ? -11.089 -2.808 -2.191 1.00 75.44 74 GLN A N 1
ATOM 639 C CA . GLN A 1 74 ? -10.562 -2.452 -3.511 1.00 75.44 74 GLN A CA 1
ATOM 640 C C . GLN A 1 74 ? -9.525 -1.329 -3.428 1.00 75.44 74 GLN A C 1
ATOM 642 O O . GLN A 1 74 ? -8.592 -1.316 -4.228 1.00 75.44 74 GLN A O 1
ATOM 647 N N . ILE A 1 75 ? -9.635 -0.441 -2.436 1.00 77.75 75 ILE A N 1
ATOM 648 C CA . ILE A 1 75 ? -8.744 0.717 -2.290 1.00 77.75 75 ILE A CA 1
ATOM 649 C C . ILE A 1 75 ? -7.292 0.295 -1.984 1.00 77.75 75 ILE A C 1
ATOM 651 O O . ILE A 1 75 ? -6.342 0.863 -2.519 1.00 77.75 75 ILE A O 1
ATOM 655 N N . HIS A 1 76 ? -7.101 -0.796 -1.232 1.00 79.50 76 HIS A N 1
ATOM 656 C CA . HIS A 1 76 ? -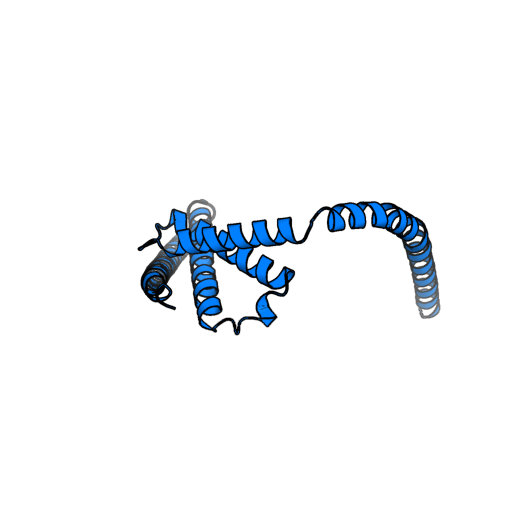5.773 -1.367 -0.987 1.00 79.50 76 HIS A CA 1
ATOM 657 C C . HIS A 1 76 ? -5.147 -1.953 -2.266 1.00 79.50 76 HIS A C 1
ATOM 659 O O . HIS A 1 76 ? -3.957 -1.770 -2.537 1.00 79.50 76 HIS A O 1
ATOM 665 N N . ALA A 1 77 ? -5.949 -2.635 -3.091 1.00 77.88 77 ALA A N 1
ATOM 666 C CA . ALA A 1 77 ? -5.499 -3.130 -4.390 1.00 77.88 77 ALA A CA 1
ATOM 667 C C . ALA A 1 77 ? -5.185 -1.972 -5.352 1.00 77.88 77 ALA A C 1
ATOM 669 O O . ALA A 1 77 ? -4.196 -2.035 -6.085 1.00 77.88 77 ALA A O 1
ATOM 670 N N . PHE A 1 78 ? -5.983 -0.902 -5.310 1.00 77.31 78 PHE A N 1
ATOM 671 C CA . PHE A 1 78 ? -5.752 0.314 -6.081 1.00 77.31 78 PHE A CA 1
ATOM 672 C C . PHE A 1 78 ? -4.430 0.984 -5.701 1.00 77.31 78 PHE A C 1
ATOM 674 O O . PHE A 1 78 ? -3.603 1.200 -6.586 1.00 77.31 78 PHE A O 1
ATOM 681 N N . ARG A 1 79 ? -4.165 1.192 -4.402 1.00 81.00 79 ARG A N 1
ATOM 682 C CA . ARG A 1 79 ? -2.878 1.714 -3.908 1.00 81.00 79 ARG A CA 1
ATOM 683 C C . ARG A 1 79 ? -1.698 0.906 -4.449 1.00 81.00 79 ARG A C 1
ATOM 685 O O . ARG A 1 79 ? -0.747 1.488 -4.967 1.00 81.00 79 ARG A O 1
ATOM 692 N N . LYS A 1 80 ? -1.748 -0.429 -4.352 1.00 81.19 80 LYS A N 1
ATOM 693 C CA . LYS A 1 80 ? -0.667 -1.299 -4.853 1.00 81.19 80 LYS A CA 1
ATOM 694 C C . LYS A 1 80 ? -0.417 -1.093 -6.344 1.00 81.19 80 LYS A C 1
ATOM 696 O O . LYS A 1 80 ? 0.726 -0.908 -6.755 1.00 81.19 80 LYS A O 1
ATOM 701 N N . ARG A 1 81 ? -1.480 -1.070 -7.149 1.00 75.44 81 ARG A N 1
ATOM 702 C CA . ARG A 1 81 ? -1.375 -0.850 -8.599 1.00 75.44 81 ARG A CA 1
ATOM 703 C C . ARG A 1 81 ? -0.856 0.550 -8.934 1.00 75.44 81 ARG A C 1
ATOM 705 O O . ARG A 1 81 ? -0.029 0.680 -9.833 1.00 75.44 81 ARG A O 1
ATOM 712 N N . LEU A 1 82 ? -1.271 1.572 -8.185 1.00 76.81 82 LEU A N 1
ATOM 713 C CA . LEU A 1 82 ? -0.768 2.937 -8.335 1.00 76.81 82 LEU A CA 1
ATOM 714 C C . LEU A 1 82 ? 0.735 3.019 -8.031 1.00 76.81 82 LEU A C 1
ATOM 716 O O . LEU A 1 82 ? 1.474 3.616 -8.810 1.00 76.81 82 LEU A O 1
ATOM 720 N N . LYS A 1 83 ? 1.208 2.364 -6.963 1.00 78.25 83 LYS A N 1
ATOM 721 C CA . LYS A 1 83 ? 2.644 2.293 -6.636 1.00 78.25 83 LYS A CA 1
ATOM 722 C C . LYS A 1 83 ? 3.446 1.574 -7.717 1.00 78.25 83 LYS A C 1
ATOM 724 O O . LYS A 1 83 ? 4.468 2.094 -8.151 1.00 78.25 83 LYS A O 1
ATOM 729 N N . VAL A 1 84 ? 2.955 0.438 -8.215 1.00 78.62 84 VAL A N 1
ATOM 730 C CA . VAL A 1 84 ? 3.583 -0.274 -9.343 1.00 78.62 84 VAL A CA 1
ATOM 731 C C . VAL A 1 84 ? 3.696 0.637 -10.566 1.00 78.62 84 VAL A C 1
ATOM 733 O O . VAL A 1 84 ? 4.756 0.703 -11.184 1.00 78.62 84 VAL A O 1
ATOM 736 N N . HIS A 1 85 ? 2.643 1.390 -10.890 1.00 72.50 85 HIS A N 1
ATOM 737 C CA . HIS A 1 85 ? 2.698 2.370 -11.970 1.00 72.50 85 HIS A CA 1
ATOM 738 C C . HIS A 1 85 ? 3.753 3.450 -11.699 1.00 72.50 85 HIS A C 1
ATOM 740 O O . HIS A 1 85 ? 4.569 3.702 -12.576 1.00 72.50 85 HIS A O 1
ATOM 746 N N . GLN A 1 86 ? 3.771 4.066 -10.511 1.00 72.69 86 GLN A N 1
ATOM 747 C CA . GLN A 1 86 ? 4.761 5.091 -10.149 1.00 72.69 86 GLN A CA 1
ATOM 748 C C . GLN A 1 86 ? 6.202 4.582 -10.291 1.00 72.69 86 GLN A C 1
ATOM 750 O O . GLN A 1 86 ? 7.045 5.288 -10.841 1.00 72.69 86 GLN A O 1
ATOM 755 N N . TYR A 1 87 ? 6.487 3.357 -9.840 1.00 74.56 87 TYR A N 1
ATOM 756 C CA . TYR A 1 87 ? 7.813 2.754 -9.991 1.00 74.56 87 TYR A CA 1
ATOM 757 C C . TYR A 1 87 ? 8.170 2.511 -11.453 1.00 74.56 87 TYR A C 1
ATOM 759 O O . TYR A 1 87 ? 9.260 2.881 -11.877 1.00 74.56 87 TYR A O 1
ATOM 767 N N . ASN A 1 88 ? 7.245 1.963 -12.244 1.00 70.44 88 ASN A N 1
ATOM 768 C CA . ASN A 1 88 ? 7.483 1.743 -13.668 1.00 70.44 88 ASN A CA 1
ATOM 769 C C . ASN A 1 88 ? 7.732 3.067 -14.405 1.00 70.44 88 ASN A C 1
ATOM 771 O O . ASN A 1 88 ? 8.648 3.143 -15.215 1.00 70.44 88 ASN A O 1
ATOM 775 N N . THR A 1 89 ? 6.979 4.126 -14.100 1.00 67.94 89 THR A N 1
ATOM 776 C CA . THR A 1 89 ? 7.203 5.445 -14.709 1.00 67.94 89 THR A CA 1
ATOM 777 C C . THR A 1 89 ? 8.592 6.000 -14.378 1.00 67.94 89 THR A C 1
ATOM 779 O O . THR A 1 89 ? 9.244 6.530 -15.272 1.00 67.94 89 THR A O 1
ATOM 782 N N . LYS A 1 90 ? 9.075 5.818 -13.137 1.00 69.25 90 LYS A N 1
ATOM 783 C CA . LYS A 1 90 ? 10.444 6.196 -12.741 1.00 69.25 90 LYS A CA 1
ATOM 784 C C . LYS A 1 90 ? 11.517 5.370 -13.460 1.00 69.25 90 LYS A C 1
ATOM 786 O O . LYS A 1 90 ? 12.511 5.928 -13.894 1.00 69.25 90 LYS A O 1
ATOM 791 N N . ILE A 1 91 ? 11.324 4.056 -13.584 1.00 70.31 91 ILE A N 1
ATOM 792 C CA . ILE A 1 91 ? 12.305 3.143 -14.201 1.00 70.31 91 ILE A CA 1
ATOM 793 C C . ILE A 1 91 ? 12.460 3.406 -15.702 1.00 70.31 91 ILE A C 1
ATOM 795 O O . ILE A 1 91 ? 13.567 3.336 -16.225 1.00 70.31 91 ILE A O 1
ATOM 799 N N . PHE A 1 92 ? 11.357 3.680 -16.400 1.00 65.62 92 PHE A N 1
ATOM 800 C CA . PHE A 1 92 ? 11.362 3.883 -17.851 1.00 65.62 92 PHE A CA 1
ATOM 801 C C . PHE A 1 92 ? 11.586 5.344 -18.270 1.00 65.62 92 PHE A C 1
ATOM 803 O O . PHE A 1 92 ? 11.437 5.644 -19.449 1.00 65.62 92 PHE A O 1
ATOM 810 N N . ASP A 1 93 ? 11.891 6.234 -17.319 1.00 63.66 93 ASP A N 1
ATOM 811 C CA . ASP A 1 93 ? 12.086 7.679 -17.513 1.00 63.66 93 ASP A CA 1
ATOM 812 C C . ASP A 1 93 ? 11.016 8.345 -18.405 1.00 63.66 93 ASP A C 1
ATOM 814 O O . ASP A 1 93 ? 11.247 9.307 -19.134 1.00 63.66 93 ASP A O 1
ATOM 818 N N . LEU A 1 94 ? 9.778 7.839 -18.323 1.00 59.16 94 LEU A N 1
ATOM 819 C CA . LEU A 1 94 ? 8.632 8.316 -19.112 1.00 59.16 94 LEU A CA 1
ATOM 820 C C . LEU A 1 94 ? 8.186 9.733 -18.695 1.00 59.16 94 LEU A C 1
ATOM 822 O O . LEU A 1 94 ? 7.242 10.288 -19.258 1.00 59.16 94 LEU A O 1
ATOM 826 N N . ASN A 1 95 ? 8.849 10.311 -17.691 1.00 51.81 95 ASN A N 1
ATOM 827 C CA . ASN A 1 95 ? 8.570 11.626 -17.130 1.00 51.81 95 ASN A CA 1
ATOM 828 C C . ASN A 1 95 ? 9.150 12.779 -17.950 1.00 51.81 95 ASN A C 1
ATOM 830 O O . ASN A 1 95 ? 8.712 13.907 -17.743 1.00 51.81 95 ASN A O 1
ATOM 834 N N . GLN A 1 96 ? 10.045 12.529 -18.913 1.00 50.25 96 GLN A N 1
ATOM 835 C CA . GLN A 1 96 ? 10.502 13.603 -19.806 1.00 50.25 96 GLN A CA 1
ATOM 836 C C . GLN A 1 96 ? 9.369 14.164 -20.689 1.00 50.25 96 GLN A C 1
ATOM 838 O O . GLN A 1 96 ? 9.470 15.286 -21.169 1.00 50.25 96 GLN A O 1
ATOM 843 N N . GLN A 1 97 ? 8.258 13.433 -20.863 1.00 46.22 97 GLN A N 1
ATOM 844 C CA . GLN A 1 97 ? 7.138 13.857 -21.718 1.00 46.22 97 GLN A CA 1
ATOM 845 C C . GLN A 1 97 ? 5.894 14.348 -20.973 1.00 46.22 97 GLN A C 1
ATOM 847 O O . GLN A 1 97 ? 4.947 14.801 -21.609 1.00 46.22 97 GLN A O 1
ATOM 852 N N . SER A 1 98 ? 5.845 14.297 -19.641 1.00 45.22 98 SER A N 1
ATOM 853 C CA . SER A 1 98 ? 4.701 14.872 -18.931 1.00 45.22 98 SER A CA 1
ATOM 854 C C . SER A 1 98 ? 5.148 15.544 -17.649 1.00 45.22 98 SER A C 1
ATOM 856 O O . SER A 1 98 ? 5.632 14.889 -16.729 1.00 45.22 98 SER A O 1
ATOM 858 N N . LYS A 1 99 ? 4.935 16.863 -17.586 1.00 44.97 99 LYS A N 1
ATOM 859 C CA . LYS A 1 99 ? 4.801 17.620 -16.340 1.00 44.97 99 LYS A CA 1
ATOM 860 C C . LYS A 1 99 ? 3.723 16.916 -15.508 1.00 44.97 99 LYS A C 1
ATOM 862 O O . LYS A 1 99 ? 2.533 17.175 -15.670 1.00 44.97 99 LYS A O 1
ATOM 867 N N . LEU A 1 100 ? 4.105 15.914 -14.717 1.00 47.28 100 LEU A N 1
ATOM 868 C CA . LEU A 1 100 ? 3.163 15.140 -13.922 1.00 47.28 100 LEU A CA 1
ATOM 869 C C . LEU A 1 100 ? 2.700 16.017 -12.765 1.00 47.28 100 LEU A C 1
ATOM 871 O O . LEU A 1 100 ? 3.381 16.165 -11.758 1.00 47.28 100 LEU A O 1
ATOM 875 N N . VAL A 1 101 ? 1.528 16.595 -13.005 1.00 48.56 101 VAL A N 1
ATOM 876 C CA . VAL A 1 101 ? 0.697 17.441 -12.155 1.00 48.56 101 VAL A CA 1
ATOM 877 C C . VAL A 1 101 ? 0.816 17.082 -10.658 1.00 48.56 101 VAL A C 1
ATOM 879 O O . VAL A 1 101 ? 0.668 15.900 -10.314 1.00 48.56 101 VAL A O 1
ATOM 882 N N . PRO A 1 102 ? 1.022 18.078 -9.768 1.00 49.66 102 PRO A N 1
ATOM 883 C CA . PRO A 1 102 ? 1.070 17.930 -8.305 1.00 49.66 102 PRO A CA 1
ATOM 884 C C . PRO A 1 102 ? -0.044 17.050 -7.709 1.00 49.66 102 PRO A C 1
ATOM 886 O O . PRO A 1 102 ? 0.181 16.314 -6.753 1.00 49.66 102 PRO A O 1
ATOM 889 N N . GLU A 1 103 ? -1.218 17.024 -8.336 1.00 49.94 103 GLU A N 1
ATOM 890 C CA . GLU A 1 103 ? -2.397 16.246 -7.930 1.00 49.94 103 GLU A CA 1
ATOM 891 C C . GLU A 1 103 ? -2.170 14.722 -7.847 1.00 49.94 103 GLU A C 1
ATOM 893 O O . GLU A 1 103 ? -2.761 14.039 -7.006 1.00 49.94 103 GLU A O 1
ATOM 898 N N . LYS A 1 104 ? -1.273 14.147 -8.669 1.00 54.75 104 LYS A N 1
ATOM 899 C CA . LYS A 1 104 ? -0.944 12.703 -8.599 1.00 54.75 104 LYS A CA 1
ATOM 900 C C . LYS A 1 104 ? -0.138 12.333 -7.356 1.00 54.75 104 LYS A C 1
ATOM 902 O O . LYS A 1 104 ? -0.173 11.169 -6.939 1.00 54.75 104 LYS A O 1
ATOM 907 N N . ILE A 1 105 ? 0.603 13.289 -6.802 1.00 57.38 105 ILE A N 1
ATOM 908 C CA . ILE A 1 105 ? 1.351 13.127 -5.553 1.00 57.38 105 ILE A CA 1
ATOM 909 C C . ILE A 1 105 ? 0.336 13.104 -4.402 1.00 57.38 105 ILE A C 1
ATOM 911 O O . ILE A 1 105 ? 0.316 12.154 -3.621 1.00 57.38 105 ILE A O 1
ATOM 915 N N . THR A 1 106 ? -0.640 14.014 -4.434 1.00 70.31 106 THR A N 1
ATOM 916 C CA . THR A 1 106 ? -1.697 14.148 -3.424 1.00 70.31 106 THR A CA 1
ATOM 917 C C . THR A 1 106 ? -2.536 12.876 -3.236 1.00 70.31 106 THR A C 1
ATOM 919 O O . THR A 1 106 ? -2.702 12.414 -2.108 1.00 70.31 106 THR A O 1
ATOM 922 N N . LEU A 1 107 ? -3.016 12.238 -4.313 1.00 74.50 107 LEU A N 1
ATOM 923 C CA . LEU A 1 107 ? -3.824 11.010 -4.189 1.00 74.50 107 LEU A CA 1
ATOM 924 C C . LEU A 1 107 ? -3.011 9.816 -3.660 1.00 74.50 107 LEU A C 1
ATOM 926 O O . LEU A 1 107 ? -3.508 9.003 -2.878 1.00 74.50 107 LEU A O 1
ATOM 930 N N . SER A 1 108 ? -1.756 9.691 -4.097 1.00 75.62 108 SER A N 1
ATOM 931 C CA . SER A 1 108 ? -0.849 8.639 -3.627 1.00 75.62 108 SER A CA 1
ATOM 932 C C . SER A 1 108 ? -0.581 8.757 -2.131 1.00 75.62 108 SER A C 1
ATOM 934 O O . SER A 1 108 ? -0.537 7.734 -1.446 1.00 75.62 108 SER A O 1
ATOM 936 N N . ASP A 1 109 ? -0.422 9.980 -1.640 1.00 81.12 109 ASP A N 1
ATOM 937 C CA . ASP A 1 109 ? -0.119 10.252 -0.239 1.00 81.12 109 ASP A CA 1
ATOM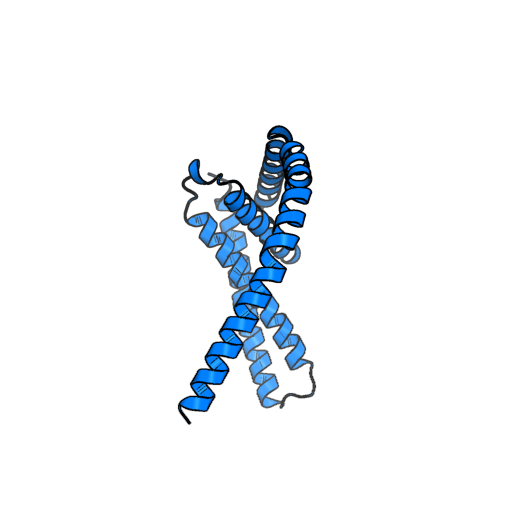 938 C C . ASP A 1 109 ? -1.361 10.083 0.641 1.00 81.12 109 ASP A C 1
ATOM 940 O O . ASP A 1 109 ? -1.275 9.462 1.696 1.00 81.12 109 ASP A O 1
ATOM 944 N N . MET A 1 110 ? -2.546 10.468 0.154 1.00 82.31 110 MET A N 1
ATOM 945 C CA . MET A 1 110 ? -3.817 10.168 0.830 1.00 82.31 110 MET A CA 1
ATOM 946 C C . MET A 1 110 ? -4.069 8.656 0.948 1.00 82.31 110 MET A C 1
ATOM 948 O O . MET A 1 110 ? -4.438 8.157 2.013 1.00 82.31 110 MET A O 1
ATOM 952 N N . LEU A 1 111 ? -3.824 7.888 -0.123 1.00 83.62 111 LEU A N 1
ATOM 953 C CA . LEU A 1 111 ? -3.855 6.416 -0.080 1.00 83.62 111 LEU A CA 1
ATOM 954 C C . LEU A 1 111 ? -2.753 5.842 0.824 1.00 83.62 111 LEU A C 1
ATOM 956 O O . LEU A 1 111 ? -2.912 4.750 1.383 1.00 83.62 111 LEU A O 1
ATOM 960 N N . GLY A 1 112 ? -1.632 6.562 0.909 1.00 85.94 112 GLY A N 1
ATOM 961 C CA . GLY A 1 112 ? -0.550 6.459 1.886 1.00 85.94 112 GLY A CA 1
ATOM 962 C C . GLY A 1 112 ? -1.088 6.356 3.307 1.00 85.94 112 GLY A C 1
ATOM 963 O O . GLY A 1 112 ? -1.145 5.278 3.905 1.00 85.94 112 GLY A O 1
ATOM 964 N N . GLU A 1 113 ? -1.575 7.495 3.765 1.00 88.00 113 GLU A N 1
ATOM 965 C CA . GLU A 1 113 ? -2.042 7.749 5.118 1.00 88.00 113 GLU A CA 1
ATOM 966 C C . GLU A 1 113 ? -3.250 6.887 5.505 1.00 88.00 113 GLU A C 1
ATOM 968 O O . GLU A 1 113 ? -3.319 6.361 6.619 1.00 88.00 113 GLU A O 1
ATOM 973 N N . TRP A 1 114 ? -4.180 6.665 4.569 1.00 90.12 114 TRP A N 1
ATOM 974 C CA . TRP A 1 114 ? -5.328 5.790 4.803 1.00 90.12 114 TRP A CA 1
ATOM 975 C C . TRP A 1 114 ? -4.899 4.361 5.177 1.00 90.12 114 TRP A C 1
ATOM 977 O O . TRP A 1 114 ? -5.440 3.763 6.109 1.00 90.12 114 TRP A O 1
ATOM 987 N N . HIS A 1 115 ? -3.913 3.803 4.467 1.00 88.31 115 HIS A N 1
ATOM 988 C CA . HIS A 1 115 ? -3.437 2.448 4.749 1.00 88.31 115 HIS A CA 1
ATOM 989 C C . HIS A 1 115 ? -2.705 2.371 6.086 1.00 88.31 115 HIS A C 1
ATOM 991 O O . HIS A 1 115 ? -2.862 1.381 6.797 1.00 88.31 115 HIS A O 1
ATOM 997 N N . ASP A 1 116 ? -1.927 3.398 6.421 1.00 90.38 116 ASP A N 1
ATOM 998 C CA . ASP A 1 116 ? -1.183 3.445 7.675 1.00 90.38 116 ASP A CA 1
ATOM 999 C C . ASP A 1 116 ? -2.161 3.447 8.858 1.00 90.38 116 ASP A C 1
ATOM 1001 O O . ASP A 1 116 ? -1.983 2.685 9.810 1.00 90.38 116 ASP A O 1
ATOM 1005 N N . CYS A 1 117 ? -3.281 4.173 8.741 1.00 88.75 117 CYS A N 1
ATOM 1006 C CA . CYS A 1 117 ? -4.378 4.101 9.709 1.00 88.75 117 CYS A CA 1
ATOM 1007 C C . CYS A 1 117 ? -4.941 2.673 9.844 1.00 88.75 117 CYS A C 1
ATOM 1009 O O . CYS A 1 117 ? -5.119 2.186 10.960 1.00 88.75 117 CYS A O 1
ATOM 1011 N N . GLU A 1 118 ? -5.191 1.966 8.736 1.00 89.44 118 GLU A N 1
ATOM 1012 C CA . GLU A 1 118 ? -5.684 0.576 8.768 1.00 89.44 118 GLU A CA 1
ATOM 1013 C C . GLU A 1 118 ? -4.685 -0.390 9.431 1.00 89.44 118 GLU A C 1
ATOM 1015 O O . GLU A 1 118 ? -5.087 -1.266 10.206 1.00 89.44 118 GLU A O 1
ATOM 1020 N N . VAL A 1 119 ? -3.383 -0.219 9.174 1.00 90.50 119 VAL A N 1
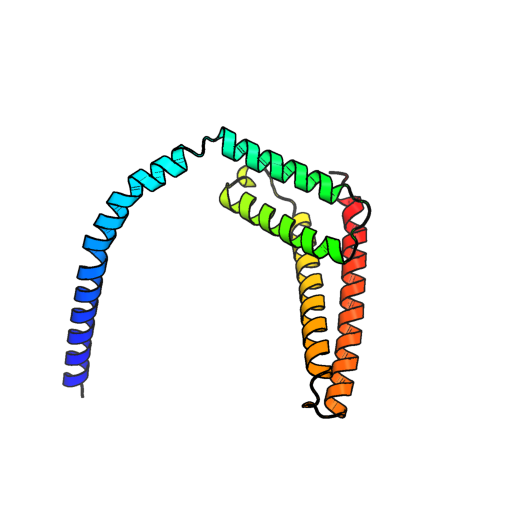ATOM 1021 C CA . VAL A 1 119 ? -2.319 -1.012 9.811 1.00 90.50 119 VAL A CA 1
ATOM 1022 C C . VAL A 1 119 ? -2.281 -0.745 11.316 1.00 90.50 119 VAL A C 1
ATOM 1024 O O . VAL A 1 119 ? -2.285 -1.697 12.101 1.00 90.50 119 VAL A O 1
ATOM 1027 N N . VAL A 1 120 ? -2.325 0.522 11.738 1.00 90.38 120 VAL A N 1
ATOM 1028 C CA . VAL A 1 120 ? -2.346 0.886 13.163 1.00 90.38 120 VAL A CA 1
ATOM 1029 C C . VAL A 1 120 ? -3.599 0.342 13.852 1.00 90.38 120 VAL A C 1
ATOM 1031 O O . VAL A 1 120 ? -3.494 -0.254 14.923 1.00 90.38 120 VAL A O 1
ATOM 1034 N N . ILE A 1 121 ? -4.779 0.430 13.228 1.00 90.44 121 ILE A N 1
ATOM 1035 C CA . ILE A 1 121 ? -6.016 -0.167 13.762 1.00 90.44 121 ILE A CA 1
ATOM 1036 C C . ILE A 1 121 ? -5.859 -1.683 13.952 1.00 90.44 121 ILE A C 1
ATOM 1038 O O . ILE A 1 121 ? -6.331 -2.232 14.955 1.00 90.44 121 ILE A O 1
ATOM 1042 N N . ALA A 1 122 ? -5.217 -2.379 13.011 1.00 89.31 122 ALA A N 1
ATOM 1043 C CA . ALA A 1 122 ? -4.966 -3.814 13.122 1.00 89.31 122 ALA A CA 1
ATOM 1044 C C . ALA A 1 122 ? -4.005 -4.146 14.278 1.00 89.31 122 ALA A C 1
ATOM 1046 O O . ALA A 1 122 ? -4.262 -5.097 15.023 1.00 89.31 122 ALA A O 1
ATOM 1047 N N . LEU A 1 123 ? -2.948 -3.352 14.468 1.00 89.94 123 LEU A N 1
ATOM 1048 C CA . LEU A 1 123 ? -2.016 -3.491 15.591 1.00 89.94 123 LEU A CA 1
ATOM 1049 C C . LEU A 1 123 ? -2.708 -3.228 16.935 1.00 89.94 123 LEU A C 1
ATOM 1051 O O . LEU A 1 123 ? -2.610 -4.056 17.839 1.00 89.94 123 LEU A O 1
ATOM 1055 N N . LEU A 1 124 ? -3.501 -2.159 17.039 1.00 88.31 124 LEU A N 1
ATOM 1056 C CA . LEU A 1 124 ? -4.279 -1.840 18.240 1.00 88.31 124 LEU A CA 1
ATOM 1057 C C . LEU A 1 124 ? -5.276 -2.952 18.585 1.00 88.31 124 LEU A C 1
ATOM 1059 O O . LEU A 1 124 ? -5.408 -3.326 19.746 1.00 88.31 124 LEU A O 1
ATOM 1063 N N . LYS A 1 125 ? -5.946 -3.545 17.586 1.00 89.19 125 LYS A N 1
ATOM 1064 C CA . LYS A 1 125 ? -6.829 -4.706 17.803 1.00 89.19 125 LYS A CA 1
ATOM 1065 C C . LYS A 1 125 ? -6.073 -5.905 18.381 1.00 89.19 125 LYS A C 1
ATOM 1067 O O . LYS A 1 125 ? -6.632 -6.598 19.227 1.00 89.19 125 LYS A O 1
ATOM 1072 N N . LYS A 1 126 ? -4.844 -6.166 17.924 1.00 88.81 126 LYS A N 1
ATOM 1073 C CA . LYS A 1 126 ? -4.002 -7.244 18.466 1.00 88.81 126 LYS A CA 1
ATOM 1074 C C . LYS A 1 126 ? -3.568 -6.940 19.900 1.00 88.81 126 LYS A C 1
ATOM 1076 O O . LYS A 1 126 ? -3.691 -7.820 20.745 1.00 88.81 126 LYS A O 1
ATOM 1081 N N . ALA A 1 127 ? -3.144 -5.706 20.173 1.00 85.38 127 ALA A N 1
ATOM 1082 C CA . ALA A 1 127 ? -2.734 -5.267 21.506 1.00 85.38 127 ALA A CA 1
ATOM 1083 C C . ALA A 1 127 ? -3.883 -5.376 22.524 1.00 85.38 127 ALA A C 1
ATOM 1085 O O . ALA A 1 127 ? -3.725 -6.039 23.541 1.00 85.38 127 ALA A O 1
ATOM 1086 N N . ILE A 1 128 ? -5.070 -4.850 22.194 1.00 85.44 128 ILE A N 1
ATOM 1087 C CA . ILE A 1 128 ? -6.271 -4.914 23.051 1.00 85.44 128 ILE A CA 1
ATOM 1088 C C . ILE A 1 128 ? -6.699 -6.362 23.333 1.00 85.44 128 ILE A C 1
ATOM 1090 O O . ILE A 1 128 ? -7.171 -6.668 24.423 1.00 85.44 128 ILE A O 1
ATOM 1094 N N . LYS A 1 129 ? -6.568 -7.265 22.351 1.00 84.56 129 LYS A N 1
ATOM 1095 C CA . LYS A 1 129 ? -6.890 -8.689 22.537 1.00 84.56 129 LYS A CA 1
ATOM 1096 C C . LYS A 1 129 ? -5.859 -9.424 23.392 1.00 84.56 129 LYS A C 1
ATOM 1098 O O . LYS A 1 129 ? -6.176 -10.480 23.935 1.00 84.56 129 LYS A O 1
ATOM 1103 N N . SER A 1 130 ? -4.633 -8.915 23.483 1.00 78.62 130 SER A N 1
ATOM 1104 C CA . SER A 1 130 ? -3.621 -9.520 24.335 1.00 78.62 130 SER A CA 1
ATOM 1105 C C . SER A 1 130 ? -3.977 -9.230 25.795 1.00 78.62 130 SER A C 1
ATOM 1107 O O . SER A 1 130 ? -4.033 -8.081 26.215 1.00 78.62 130 SER A O 1
ATOM 1109 N N . LYS A 1 131 ? -4.220 -10.273 26.596 1.00 65.50 131 LYS A N 1
ATOM 1110 C CA . LYS A 1 131 ? -4.543 -10.155 28.035 1.00 65.50 131 LYS A CA 1
ATOM 1111 C C . LYS A 1 131 ? -3.363 -9.649 28.895 1.00 65.50 131 LYS A C 1
ATOM 1113 O O . LYS A 1 131 ? -3.396 -9.788 30.109 1.00 65.50 131 LYS A O 1
ATOM 1118 N N . LYS A 1 132 ? -2.301 -9.121 28.272 1.00 66.62 132 LYS A N 1
ATOM 1119 C CA . LYS A 1 132 ? -1.067 -8.663 28.930 1.00 66.62 132 LYS A CA 1
ATOM 1120 C C . LYS A 1 132 ? -1.109 -7.188 29.345 1.00 66.62 132 LYS A C 1
ATOM 1122 O O . LYS A 1 132 ? -0.249 -6.770 30.105 1.00 66.62 132 LYS A O 1
ATOM 1127 N N . THR A 1 133 ? -2.066 -6.407 28.847 1.00 63.78 133 THR A N 1
ATOM 1128 C CA . THR A 1 133 ? -2.190 -4.969 29.140 1.00 63.78 133 THR A CA 1
ATOM 1129 C C . THR A 1 133 ? -3.119 -4.687 30.316 1.00 63.78 133 THR A C 1
ATOM 1131 O O . THR A 1 133 ? -4.161 -5.327 30.472 1.00 63.78 133 THR A O 1
ATOM 1134 N N . ILE A 1 134 ? -2.772 -3.675 31.113 1.00 72.81 134 ILE A N 1
ATOM 1135 C CA . ILE A 1 134 ? -3.548 -3.230 32.278 1.00 72.81 134 ILE A CA 1
ATOM 1136 C C . ILE A 1 134 ? -4.897 -2.651 31.801 1.00 72.81 134 ILE A C 1
ATOM 1138 O O . ILE A 1 134 ? -5.002 -2.087 30.706 1.00 72.81 134 ILE A O 1
ATOM 1142 N N . SER A 1 135 ? -5.972 -2.771 32.594 1.00 76.81 135 SER A N 1
ATOM 1143 C CA . SER A 1 135 ? -7.327 -2.371 32.152 1.00 76.81 135 SER A CA 1
ATOM 1144 C C . SER A 1 135 ? -7.428 -0.882 31.770 1.00 76.81 135 SER A C 1
ATOM 1146 O O . SER A 1 135 ? -8.134 -0.527 30.823 1.00 76.81 135 SER A O 1
ATOM 1148 N N . ARG A 1 136 ? -6.667 -0.010 32.450 1.00 80.62 136 ARG A N 1
ATOM 1149 C CA . ARG A 1 136 ? -6.576 1.431 32.161 1.00 80.62 136 ARG A CA 1
ATOM 1150 C C . ARG A 1 136 ? -5.923 1.708 30.805 1.00 80.62 136 ARG A C 1
ATOM 1152 O O . ARG A 1 136 ? -6.476 2.468 30.013 1.00 80.62 136 ARG A O 1
ATOM 1159 N N . GLU A 1 137 ? -4.806 1.049 30.511 1.00 79.00 137 GLU A N 1
ATOM 1160 C CA . GLU A 1 137 ? -4.116 1.140 29.216 1.00 79.00 137 GLU A CA 1
ATOM 1161 C C . GLU A 1 137 ? -5.002 0.598 28.093 1.00 79.00 137 GLU A C 1
ATOM 1163 O O . GLU A 1 137 ? -5.120 1.194 27.026 1.00 79.00 137 GLU A O 1
ATOM 1168 N N . THR A 1 138 ? -5.729 -0.489 28.361 1.00 81.88 138 THR A N 1
ATOM 1169 C CA . THR A 1 138 ? -6.676 -1.072 27.404 1.00 81.88 138 THR A CA 1
ATOM 1170 C C . THR A 1 138 ? -7.788 -0.081 27.044 1.00 81.88 138 THR A C 1
ATOM 1172 O O . THR A 1 138 ? -8.116 0.072 25.865 1.00 81.88 138 THR A O 1
ATOM 1175 N N . LYS A 1 139 ? -8.336 0.655 28.023 1.00 85.00 139 LYS A N 1
ATOM 1176 C CA . LYS A 1 139 ? -9.319 1.726 27.768 1.00 85.00 139 LYS A CA 1
ATOM 1177 C C . LYS A 1 139 ? -8.735 2.846 26.897 1.00 85.00 139 LYS A C 1
ATOM 1179 O O . LYS A 1 139 ? -9.402 3.286 25.959 1.00 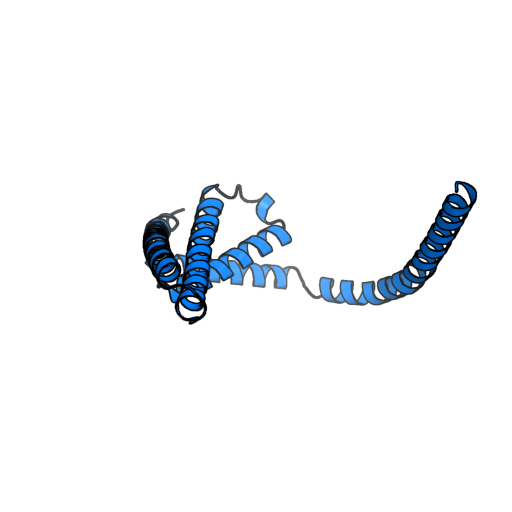85.00 139 LYS A O 1
ATOM 1184 N N . GLN A 1 140 ? -7.494 3.265 27.151 1.00 87.00 140 GLN A N 1
ATOM 1185 C CA . GLN A 1 140 ? -6.809 4.276 26.333 1.00 87.00 140 GLN A CA 1
ATOM 1186 C C . GLN A 1 140 ? -6.588 3.790 24.893 1.00 87.00 140 GLN A C 1
ATOM 1188 O O . GLN A 1 140 ? -6.921 4.503 23.946 1.00 87.00 140 GLN A O 1
ATOM 1193 N N . LEU A 1 141 ? -6.126 2.550 24.705 1.00 85.81 141 LEU A N 1
ATOM 1194 C CA . LEU A 1 141 ? -5.946 1.947 23.380 1.00 85.81 141 LEU A CA 1
ATOM 1195 C C . LEU A 1 141 ? -7.268 1.846 22.605 1.00 85.81 141 LEU A C 1
ATOM 1197 O O . LEU A 1 141 ? -7.293 2.061 21.391 1.00 85.81 141 LEU A O 1
ATOM 1201 N N . VAL A 1 142 ? -8.382 1.559 23.286 1.00 87.00 142 VAL A N 1
ATOM 1202 C CA . VAL A 1 142 ? -9.723 1.561 22.675 1.00 87.00 142 VAL A CA 1
ATOM 1203 C C . VAL A 1 142 ? -10.126 2.967 22.220 1.00 87.00 142 VAL A C 1
ATOM 1205 O O . VAL A 1 142 ? -10.656 3.105 21.114 1.00 87.00 142 VAL A O 1
ATOM 1208 N N . ALA A 1 143 ? -9.866 4.001 23.023 1.00 89.19 143 ALA A N 1
ATOM 1209 C CA . ALA A 1 143 ? -10.155 5.388 22.657 1.00 89.19 143 ALA A CA 1
ATOM 1210 C C . ALA A 1 143 ? -9.317 5.842 21.448 1.00 89.19 143 ALA A C 1
ATOM 1212 O O . ALA A 1 143 ? -9.874 6.326 20.460 1.00 89.19 143 ALA A O 1
ATOM 1213 N N . ILE A 1 144 ? -8.006 5.579 21.467 1.00 89.50 144 ILE A N 1
ATOM 1214 C CA . ILE A 1 144 ? -7.092 5.876 20.351 1.00 89.50 144 ILE A CA 1
ATOM 1215 C C . ILE A 1 144 ? -7.543 5.149 19.080 1.00 89.50 144 ILE A C 1
ATOM 1217 O O . ILE A 1 144 ? -7.622 5.748 18.008 1.00 89.50 144 ILE A O 1
ATOM 1221 N N . LYS A 1 145 ? -7.920 3.870 19.187 1.00 91.44 145 LYS A N 1
ATOM 1222 C CA . LYS A 1 145 ? -8.447 3.101 18.053 1.00 91.44 145 LYS A CA 1
ATOM 1223 C C . LYS A 1 145 ? -9.688 3.760 17.444 1.00 91.44 145 LYS A C 1
ATOM 1225 O O . LYS A 1 145 ? -9.792 3.784 16.220 1.00 91.44 145 LYS A O 1
ATOM 1230 N N . LYS A 1 146 ? -10.625 4.265 18.257 1.00 89.75 146 LYS A N 1
ATOM 1231 C CA . LYS A 1 146 ? -11.823 4.966 17.755 1.00 89.75 146 LYS A CA 1
ATOM 1232 C C . LYS A 1 146 ? -11.444 6.239 16.993 1.00 89.75 146 LYS A C 1
ATOM 1234 O O . LYS A 1 146 ? -11.956 6.447 15.898 1.00 89.75 146 LYS A O 1
ATOM 1239 N N . LEU A 1 147 ? -10.512 7.031 17.524 1.00 91.94 147 LEU A N 1
ATOM 1240 C CA . LEU A 1 147 ? -10.030 8.251 16.870 1.00 91.94 147 LEU A CA 1
ATOM 1241 C C . LEU A 1 147 ? -9.387 7.955 15.504 1.00 91.94 147 LEU A C 1
ATOM 1243 O O . LEU A 1 147 ? -9.716 8.590 14.504 1.00 91.94 147 LEU A O 1
ATOM 1247 N N . ILE A 1 148 ? -8.510 6.950 15.442 1.00 89.38 148 ILE A N 1
ATOM 1248 C CA . ILE A 1 148 ? -7.838 6.558 14.193 1.00 89.38 148 ILE A CA 1
ATOM 1249 C C . ILE A 1 148 ? -8.838 5.976 13.186 1.00 89.38 148 ILE A C 1
ATOM 1251 O O . ILE A 1 148 ? -8.694 6.195 11.985 1.00 89.38 148 ILE A O 1
ATOM 1255 N N . LEU A 1 149 ? -9.874 5.273 13.654 1.00 89.62 149 LEU A N 1
ATOM 1256 C CA . LEU A 1 149 ? -10.941 4.763 12.794 1.00 89.62 149 LEU A CA 1
ATOM 1257 C C . LEU A 1 149 ? -11.731 5.904 12.139 1.00 89.62 149 LEU A C 1
ATOM 1259 O O . LEU A 1 149 ? -11.899 5.888 10.923 1.00 89.62 149 LEU A O 1
ATOM 1263 N N . LEU A 1 150 ? -12.108 6.930 12.908 1.00 89.69 150 LEU A N 1
ATOM 1264 C CA . LEU A 1 150 ? -12.756 8.133 12.372 1.00 89.69 150 LEU A CA 1
ATOM 1265 C C . LEU A 1 150 ? -11.877 8.831 11.329 1.00 89.69 150 LEU A C 1
ATOM 1267 O O . LEU A 1 150 ? -12.349 9.161 10.242 1.00 89.69 150 LEU A O 1
ATOM 1271 N N . LYS A 1 151 ? -10.580 8.996 11.619 1.00 89.75 151 LYS A N 1
ATOM 1272 C CA . LYS A 1 151 ? -9.623 9.571 10.663 1.00 89.75 151 LYS A CA 1
ATOM 1273 C C . LYS A 1 151 ? -9.529 8.738 9.377 1.00 89.75 151 LYS A C 1
ATOM 1275 O O . LYS A 1 151 ? -9.533 9.300 8.283 1.00 89.75 151 LYS A O 1
ATOM 1280 N N . SER A 1 152 ? -9.469 7.411 9.497 1.00 88.62 152 SER A N 1
ATOM 1281 C CA . SER A 1 152 ? -9.438 6.496 8.350 1.00 88.62 152 SER A CA 1
ATOM 1282 C C . SER A 1 152 ? -10.691 6.624 7.483 1.00 88.62 152 SER A C 1
ATOM 1284 O O . SER A 1 152 ? -10.581 6.696 6.258 1.00 88.62 152 SER A O 1
ATOM 1286 N N . ASP A 1 153 ? -11.874 6.698 8.093 1.00 87.50 153 ASP A N 1
ATOM 1287 C CA . ASP A 1 153 ? -13.134 6.809 7.356 1.00 87.50 153 ASP A CA 1
ATOM 1288 C C . ASP A 1 153 ? -13.284 8.188 6.686 1.00 87.50 153 ASP A C 1
ATOM 1290 O O . ASP A 1 153 ? -13.695 8.262 5.526 1.00 87.50 153 ASP A O 1
ATOM 1294 N N . LEU A 1 154 ? -12.844 9.271 7.338 1.00 87.00 154 LEU A N 1
ATOM 1295 C CA . LEU A 1 154 ? -12.761 10.603 6.722 1.00 87.00 154 LEU A CA 1
ATOM 1296 C C . LEU A 1 154 ? -11.828 10.614 5.503 1.00 87.00 154 LEU A C 1
ATOM 1298 O O . LEU A 1 154 ? -12.202 11.116 4.441 1.00 87.00 154 LEU A O 1
ATOM 1302 N N . LEU A 1 155 ? -10.634 10.024 5.627 1.00 85.81 155 LEU A N 1
ATOM 1303 C CA . LEU A 1 155 ? -9.692 9.890 4.512 1.00 85.81 155 LEU A CA 1
ATOM 1304 C C . LEU A 1 155 ? -10.284 9.057 3.374 1.00 85.81 155 LEU A C 1
ATOM 1306 O O . LEU A 1 155 ? -10.165 9.436 2.211 1.00 85.81 155 LEU A O 1
ATOM 1310 N N . PHE A 1 156 ? -10.958 7.952 3.691 1.00 85.06 156 PHE A N 1
ATOM 1311 C CA . PHE A 1 156 ? -11.616 7.104 2.700 1.00 85.06 156 PHE A CA 1
ATOM 1312 C C . PHE A 1 156 ? -12.682 7.870 1.910 1.00 85.06 156 PHE A C 1
ATOM 1314 O O . PHE A 1 156 ? -12.706 7.800 0.679 1.00 85.06 156 PHE A O 1
ATOM 1321 N N . ASN A 1 157 ? -13.516 8.648 2.601 1.00 83.75 157 ASN A N 1
ATOM 1322 C CA . ASN A 1 157 ? -14.535 9.482 1.970 1.00 83.75 157 ASN A CA 1
ATOM 1323 C C . ASN A 1 157 ? -13.907 10.579 1.102 1.00 83.75 157 ASN A C 1
ATOM 1325 O O . ASN A 1 157 ? -14.342 10.779 -0.029 1.00 83.75 157 ASN A O 1
ATOM 1329 N N . LYS A 1 158 ? -12.832 11.226 1.568 1.00 83.12 158 LYS A N 1
ATOM 1330 C CA . LYS A 1 158 ? -12.093 12.238 0.794 1.00 83.12 158 LYS A CA 1
ATOM 1331 C C . LYS A 1 158 ? -11.452 11.656 -0.472 1.00 83.12 158 LYS A C 1
ATOM 1333 O O . LYS A 1 158 ? -11.499 12.274 -1.535 1.00 83.12 158 LYS A O 1
ATOM 1338 N N . ILE A 1 159 ? -10.895 10.448 -0.387 1.00 80.69 159 ILE A N 1
ATOM 1339 C CA . ILE A 1 159 ? -10.339 9.740 -1.547 1.00 80.69 159 ILE A CA 1
ATOM 1340 C C . ILE A 1 159 ? -11.456 9.394 -2.540 1.00 80.69 159 ILE A C 1
ATOM 1342 O O . ILE A 1 159 ? -11.328 9.667 -3.729 1.00 80.69 159 ILE A O 1
ATOM 1346 N N . ASN A 1 160 ? -12.574 8.838 -2.067 1.00 76.69 160 ASN A N 1
ATOM 1347 C CA . ASN A 1 160 ? -13.713 8.524 -2.933 1.00 76.69 160 ASN A CA 1
ATOM 1348 C C . ASN A 1 160 ? -14.359 9.768 -3.552 1.00 76.69 160 ASN A C 1
ATOM 1350 O O . ASN A 1 160 ? -14.794 9.690 -4.693 1.00 76.69 160 ASN A O 1
ATOM 1354 N N . GLY A 1 161 ? -14.370 10.906 -2.855 1.00 73.31 161 GLY A N 1
ATOM 1355 C CA . GLY A 1 161 ? -14.858 12.176 -3.394 1.00 73.31 161 GLY A CA 1
ATOM 1356 C C . GLY A 1 161 ? -13.945 12.795 -4.456 1.00 73.31 161 GLY A C 1
ATOM 1357 O O . GLY A 1 161 ? -14.436 13.454 -5.360 1.00 73.31 161 GLY A O 1
ATOM 1358 N N . THR A 1 162 ? -12.631 12.560 -4.404 1.00 71.62 162 THR A N 1
ATOM 1359 C CA . THR A 1 162 ? -11.662 13.127 -5.370 1.00 71.62 162 THR A CA 1
ATOM 1360 C C . THR A 1 162 ? -11.500 12.285 -6.641 1.00 71.62 162 THR A C 1
ATOM 1362 O O . THR A 1 162 ? -11.146 12.801 -7.700 1.00 71.62 162 THR A O 1
ATOM 1365 N N . LEU A 1 163 ? -11.806 10.989 -6.582 1.00 64.81 163 LEU A N 1
ATOM 1366 C CA . LEU A 1 163 ? -11.740 10.073 -7.727 1.00 64.81 163 LEU A CA 1
ATOM 1367 C C . LEU A 1 163 ? -12.661 10.407 -8.920 1.00 64.81 163 LEU A C 1
ATOM 1369 O O . LEU A 1 163 ? -12.168 10.315 -10.050 1.00 64.81 163 LEU A O 1
ATOM 1373 N N . PRO A 1 164 ? -13.937 10.808 -8.735 1.00 53.81 164 PRO A N 1
ATOM 1374 C CA . PRO A 1 164 ? -14.803 11.205 -9.847 1.00 53.81 164 PRO A CA 1
ATOM 1375 C C . PRO A 1 164 ? -14.403 12.537 -10.504 1.00 53.81 164 PRO A C 1
ATOM 1377 O O . PRO A 1 164 ? -14.818 12.796 -11.626 1.00 53.81 164 PRO A O 1
ATOM 1380 N N . TYR A 1 165 ? -13.563 13.364 -9.870 1.00 47.06 165 TYR A N 1
ATOM 1381 C CA . TYR A 1 165 ? -13.110 14.635 -10.458 1.00 47.06 165 TYR A CA 1
ATOM 1382 C C . TYR A 1 165 ? -11.807 14.509 -11.259 1.00 47.06 165 TYR A C 1
ATOM 1384 O O . TYR A 1 165 ? -11.608 15.231 -12.231 1.00 47.06 165 TYR A O 1
ATOM 1392 N N . HIS A 1 166 ? -10.948 13.531 -10.952 1.00 50.12 166 HIS A N 1
ATOM 1393 C CA . HIS A 1 166 ? -9.734 13.264 -11.740 1.00 50.12 166 HIS A CA 1
ATOM 1394 C C . HIS A 1 166 ? -9.989 12.476 -13.042 1.00 50.12 166 HIS A C 1
ATOM 1396 O O . HIS A 1 166 ? -9.038 12.063 -13.708 1.00 50.12 166 HIS A O 1
ATOM 1402 N N . THR A 1 167 ? -11.253 12.220 -13.397 1.00 45.38 167 THR A N 1
ATOM 1403 C CA . THR A 1 167 ? -11.646 11.537 -14.643 1.00 45.38 167 THR A CA 1
ATOM 1404 C C . THR A 1 167 ? -11.897 12.489 -15.818 1.00 45.38 167 THR A C 1
ATOM 1406 O O . THR A 1 167 ? -12.118 11.998 -16.923 1.00 45.38 167 THR A O 1
ATOM 1409 N N . LEU A 1 168 ? -11.831 13.812 -15.612 1.00 33.94 168 LEU A N 1
ATOM 1410 C CA . LEU A 1 168 ? -12.152 14.827 -16.628 1.00 33.94 168 LEU A CA 1
ATOM 1411 C C . LEU A 1 168 ? -10.946 15.562 -17.252 1.00 33.94 168 LEU A C 1
ATOM 1413 O O . LEU A 1 168 ? -11.164 16.485 -18.030 1.00 33.94 168 LEU A O 1
ATOM 1417 N N . LEU A 1 169 ? -9.697 15.153 -16.980 1.00 32.19 169 LEU A N 1
ATOM 1418 C CA . LEU A 1 169 ? -8.494 15.726 -17.616 1.00 32.19 169 LEU A CA 1
ATOM 1419 C C . LEU A 1 169 ? -7.518 14.650 -18.119 1.00 32.19 169 LEU A C 1
ATOM 1421 O O . LEU A 1 169 ? -7.014 13.847 -17.294 1.00 32.19 169 LEU A O 1
#

Secondary structure (DSSP, 8-state):
-HHHHHHHHHHHHHHHHHHHHHHHHHHHHHHHHHHHHHHHHHHHS-HHHHHHHHHHHHHHHHHHHTSS---HHHHHHHHHHHHHHHHHHHHTTGGGG----THHHHHHHHHHHHHHHHHHHHHHHHHHHSTTS-HHHHHHHHHHHHHHHHHHHHHHHHHHHHTTTTT--

pLDDT: mean 73.67, std 12.5, range [32.19, 91.94]

Sequence (169 aa):
IQSYSCRLKKREEKERKDFFSITNKRFIKKLKQKYPIIIRFLKKTRAKKANRYLNKITKEKKKIISKNAFKKKQIHAFRKRLKVHQYNTKIFDLNQQSKLVPEKITLSDMLGEWHDCEVVIALLKKAIKSKKTISRETKQLVAIKKLILLKSDLLFNKINGTLPYHTLL

Radius of gyration: 26.47 Å; chains: 1; bounding box: 70×32×61 Å